Protein AF-A0A357AGR6-F1 (afdb_monomer)

Structure (mmCIF, N/CA/C/O backbone):
data_AF-A0A357AGR6-F1
#
_entry.id   AF-A0A357AGR6-F1
#
loop_
_atom_site.group_PDB
_atom_site.id
_atom_site.type_symbol
_atom_site.label_atom_id
_atom_site.label_alt_id
_atom_site.label_comp_id
_atom_site.label_asym_id
_atom_site.label_entity_id
_atom_site.label_seq_id
_atom_site.pdbx_PDB_ins_code
_atom_site.Cartn_x
_atom_site.Cartn_y
_atom_site.Cartn_z
_atom_site.occupancy
_atom_site.B_iso_or_equiv
_atom_site.auth_seq_id
_atom_site.auth_comp_id
_atom_site.auth_asym_id
_atom_site.auth_atom_id
_atom_site.pdbx_PDB_model_num
ATOM 1 N N . MET A 1 1 ? 19.446 -3.577 7.543 1.00 42.88 1 MET A N 1
ATOM 2 C CA . MET A 1 1 ? 18.426 -4.637 7.419 1.00 42.88 1 MET A CA 1
ATOM 3 C C . MET A 1 1 ? 18.633 -5.319 6.084 1.00 42.88 1 MET A C 1
ATOM 5 O O . MET A 1 1 ? 18.331 -4.727 5.060 1.00 42.88 1 MET A O 1
ATOM 9 N N . ASP A 1 2 ? 19.200 -6.519 6.107 1.00 47.09 2 ASP A N 1
ATOM 10 C CA . ASP A 1 2 ? 19.420 -7.368 4.933 1.00 47.09 2 ASP A CA 1
ATOM 11 C C . ASP A 1 2 ? 18.270 -8.383 4.829 1.00 47.09 2 ASP A C 1
ATOM 13 O O . ASP A 1 2 ? 18.432 -9.576 5.056 1.00 47.09 2 ASP A O 1
ATOM 17 N N . VAL A 1 3 ? 17.04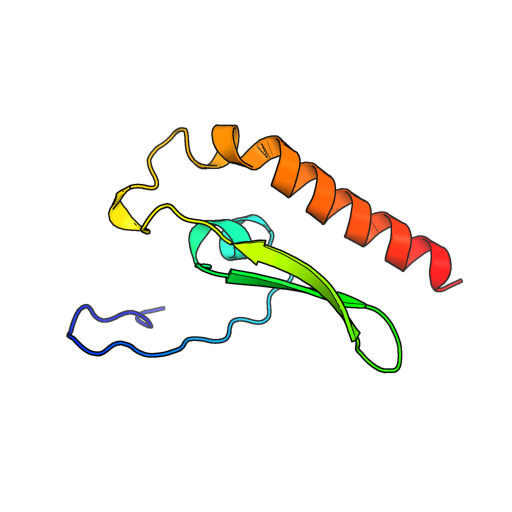2 -7.881 4.663 1.00 53.78 3 VAL A N 1
ATOM 18 C CA . VAL A 1 3 ? 15.828 -8.723 4.731 1.00 53.78 3 VAL A CA 1
ATOM 19 C C . VAL A 1 3 ? 15.378 -9.190 3.340 1.00 53.78 3 VAL A C 1
ATOM 21 O O . VAL A 1 3 ? 14.515 -10.053 3.225 1.00 53.78 3 VAL A O 1
ATOM 24 N N . MET A 1 4 ? 15.992 -8.688 2.267 1.00 54.56 4 MET A N 1
ATOM 25 C CA . MET A 1 4 ? 15.556 -8.947 0.891 1.00 54.56 4 MET A CA 1
ATOM 26 C C . MET A 1 4 ? 16.737 -9.372 0.012 1.00 54.56 4 MET A C 1
ATOM 28 O O . MET A 1 4 ? 17.046 -8.751 -1.005 1.00 54.56 4 MET A O 1
ATOM 32 N N . ALA A 1 5 ? 17.419 -10.447 0.415 1.00 51.44 5 ALA A N 1
ATOM 33 C CA . ALA A 1 5 ? 18.397 -11.110 -0.435 1.00 51.44 5 ALA A CA 1
ATOM 34 C C . ALA A 1 5 ? 17.719 -11.584 -1.735 1.00 51.44 5 ALA A C 1
ATOM 36 O O . ALA A 1 5 ? 16.760 -12.362 -1.727 1.00 51.44 5 ALA A O 1
ATOM 37 N N . ARG A 1 6 ? 18.234 -11.083 -2.861 1.00 55.41 6 ARG A N 1
ATOM 38 C CA . ARG A 1 6 ? 17.795 -11.353 -4.235 1.00 55.41 6 ARG A CA 1
ATOM 39 C C . ARG A 1 6 ? 18.048 -12.812 -4.643 1.00 55.41 6 ARG A C 1
ATOM 41 O O . ARG A 1 6 ? 18.961 -13.052 -5.414 1.00 55.41 6 ARG A O 1
ATOM 48 N N . HIS A 1 7 ? 17.243 -13.780 -4.197 1.00 47.72 7 HIS A N 1
ATOM 49 C CA . HIS A 1 7 ? 17.166 -15.106 -4.839 1.00 47.72 7 HIS A CA 1
ATOM 50 C C . HIS A 1 7 ? 15.762 -15.747 -4.720 1.00 47.72 7 HIS A C 1
ATOM 52 O O . HIS A 1 7 ? 15.332 -16.182 -3.656 1.00 47.72 7 HIS A O 1
ATOM 58 N N . SER A 1 8 ? 15.058 -15.761 -5.859 1.00 58.75 8 SER A N 1
ATOM 59 C CA . SER A 1 8 ? 14.019 -16.705 -6.323 1.00 58.75 8 SER A CA 1
ATOM 60 C C . SER A 1 8 ? 13.157 -17.485 -5.303 1.00 58.75 8 SER A C 1
ATOM 62 O O . SER A 1 8 ? 13.427 -18.636 -4.962 1.00 58.75 8 SER A O 1
ATOM 64 N N . ARG A 1 9 ? 11.983 -16.931 -4.974 1.00 51.25 9 ARG A N 1
ATOM 65 C CA . ARG A 1 9 ? 10.683 -17.639 -4.899 1.00 51.25 9 ARG A CA 1
ATOM 66 C C . ARG A 1 9 ? 9.593 -16.593 -4.679 1.00 51.25 9 ARG A C 1
ATOM 68 O O . ARG A 1 9 ? 9.824 -15.665 -3.914 1.00 51.25 9 ARG A O 1
ATOM 75 N N . ALA A 1 10 ? 8.429 -16.744 -5.312 1.00 68.00 10 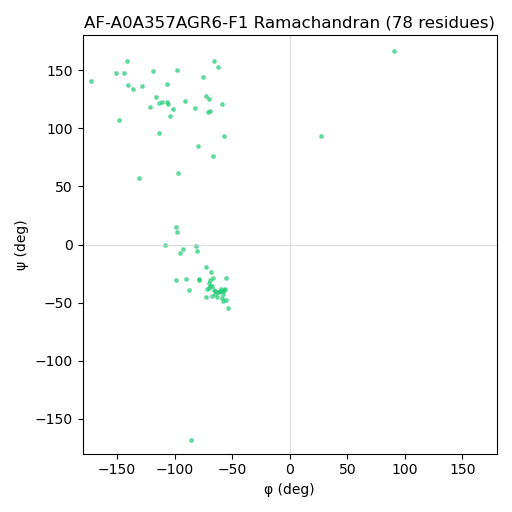ALA A N 1
ATOM 76 C CA . ALA A 1 10 ? 7.239 -15.959 -4.986 1.00 68.00 10 ALA A CA 1
ATOM 77 C C . ALA A 1 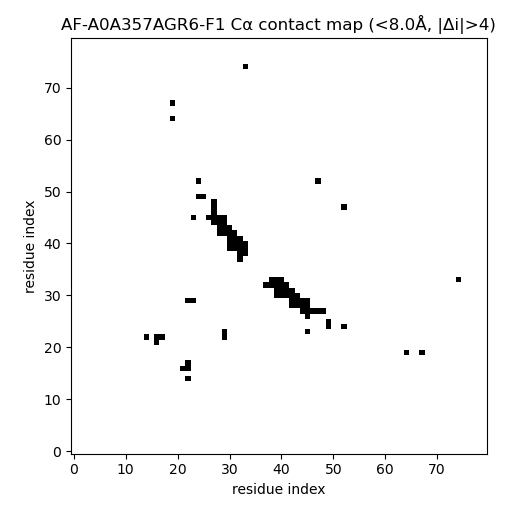10 ? 6.904 -16.169 -3.497 1.00 68.00 10 ALA A C 1
ATOM 79 O O . ALA A 1 10 ? 6.311 -17.177 -3.115 1.00 68.00 10 ALA A O 1
ATOM 80 N N . ARG A 1 11 ? 7.405 -15.278 -2.642 1.00 77.69 11 ARG A N 1
ATOM 81 C CA . ARG A 1 11 ? 7.218 -15.300 -1.194 1.00 77.69 11 ARG A CA 1
ATOM 82 C C . ARG A 1 11 ? 6.247 -14.188 -0.857 1.00 77.69 11 ARG A C 1
ATOM 84 O O . ARG A 1 11 ? 6.507 -13.034 -1.175 1.00 77.69 11 ARG A O 1
ATOM 91 N N . LEU A 1 12 ? 5.147 -14.552 -0.210 1.00 86.62 12 LEU A N 1
ATOM 92 C CA . LEU A 1 12 ? 4.240 -13.576 0.368 1.00 86.62 12 LEU A CA 1
ATOM 93 C C . LEU A 1 12 ? 4.926 -12.931 1.575 1.00 86.62 12 LEU A C 1
ATOM 95 O O . LEU A 1 12 ? 5.360 -13.633 2.490 1.00 86.62 12 LEU A O 1
ATOM 99 N N . VAL A 1 13 ? 5.004 -11.605 1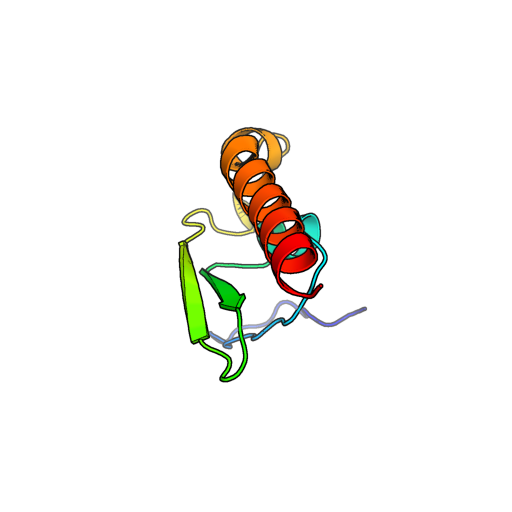.574 1.00 88.88 13 VAL A N 1
ATOM 100 C CA . VAL A 1 13 ? 5.486 -10.809 2.702 1.00 88.88 13 VAL A CA 1
ATOM 101 C C . VAL A 1 13 ? 4.309 -10.001 3.224 1.00 88.88 13 VAL A C 1
ATOM 103 O O . VAL A 1 13 ? 3.703 -9.236 2.479 1.00 88.88 13 VAL A O 1
ATOM 106 N N . LEU A 1 14 ? 3.984 -10.180 4.503 1.00 92.12 14 LEU A N 1
ATOM 107 C CA . LEU A 1 14 ? 3.012 -9.341 5.192 1.00 92.12 14 LEU A CA 1
ATOM 108 C C . LEU A 1 14 ? 3.767 -8.327 6.049 1.00 92.12 14 LEU A C 1
ATOM 110 O O . LEU A 1 14 ? 4.465 -8.709 6.989 1.00 92.12 14 LEU A O 1
ATOM 114 N N . LEU A 1 15 ? 3.612 -7.046 5.728 1.00 91.56 15 LEU A N 1
ATOM 115 C CA . LEU A 1 15 ? 4.182 -5.940 6.488 1.00 91.56 15 LEU A CA 1
ATOM 116 C C . LEU A 1 15 ? 3.059 -5.159 7.169 1.00 91.56 15 LEU A C 1
ATOM 118 O O . LEU A 1 15 ? 2.159 -4.648 6.506 1.00 91.56 15 LEU A O 1
ATOM 122 N N . VAL A 1 16 ? 3.129 -5.048 8.494 1.00 92.25 16 VAL A N 1
ATOM 123 C CA . VAL A 1 16 ? 2.254 -4.168 9.275 1.00 92.25 16 VAL A CA 1
ATOM 124 C C . VAL A 1 16 ? 3.077 -2.959 9.683 1.00 92.25 16 VAL A C 1
ATOM 126 O O . VAL A 1 16 ? 3.990 -3.074 10.496 1.00 92.25 16 VAL A O 1
ATOM 129 N N . THR A 1 17 ? 2.768 -1.806 9.104 1.00 91.12 17 THR A N 1
ATOM 130 C CA . THR A 1 17 ? 3.491 -0.562 9.368 1.00 91.12 17 THR A CA 1
ATOM 131 C C . THR A 1 17 ? 2.526 0.620 9.427 1.00 91.12 17 THR A C 1
ATOM 133 O O . THR A 1 17 ? 1.405 0.578 8.915 1.00 91.12 17 THR A O 1
ATOM 136 N N . HIS A 1 18 ? 2.967 1.682 10.095 1.00 88.00 18 HIS A N 1
ATOM 137 C CA . HIS A 1 18 ? 2.300 2.983 10.108 1.00 88.00 18 HIS A CA 1
ATOM 138 C C . HIS A 1 18 ? 3.075 4.033 9.298 1.00 88.00 18 HIS A C 1
ATOM 140 O O . HIS A 1 18 ? 2.631 5.185 9.218 1.00 88.00 18 HIS A O 1
ATOM 146 N N . ASP A 1 19 ? 4.220 3.659 8.714 1.00 90.12 19 ASP A N 1
ATOM 147 C CA . ASP A 1 19 ? 4.980 4.517 7.814 1.00 90.12 19 ASP A CA 1
ATOM 148 C C . ASP A 1 19 ? 4.387 4.450 6.404 1.00 90.12 19 ASP A C 1
ATOM 150 O O . ASP A 1 19 ? 4.349 3.404 5.757 1.00 90.12 19 ASP A O 1
ATOM 154 N N . LEU A 1 20 ? 3.896 5.592 5.927 1.00 89.00 20 LEU A N 1
ATOM 155 C CA . LEU A 1 20 ? 3.219 5.689 4.637 1.00 89.00 20 LEU A CA 1
ATOM 156 C C . LEU A 1 20 ? 4.162 5.513 3.447 1.00 89.00 20 LEU A C 1
ATOM 158 O O . LEU A 1 20 ? 3.725 5.008 2.416 1.00 89.00 20 LEU A O 1
ATOM 162 N N . GLN A 1 21 ? 5.414 5.954 3.570 1.00 88.81 21 GLN A N 1
ATOM 163 C CA . GLN A 1 21 ? 6.388 5.842 2.488 1.00 88.81 21 GLN A CA 1
ATOM 164 C C . GLN A 1 21 ? 6.817 4.389 2.331 1.00 88.81 21 GLN A C 1
ATOM 166 O O . GLN A 1 21 ? 6.793 3.861 1.224 1.00 88.81 21 GLN A O 1
ATOM 171 N N . GLU A 1 22 ? 7.112 3.721 3.446 1.00 87.62 22 GLU A N 1
ATOM 172 C CA . GLU A 1 22 ? 7.429 2.292 3.471 1.00 87.62 22 GLU A CA 1
ATOM 173 C C . GLU A 1 22 ? 6.274 1.459 2.902 1.00 87.62 22 GLU A C 1
ATOM 175 O O . GLU A 1 22 ? 6.480 0.612 2.033 1.00 87.62 22 GLU A O 1
ATOM 180 N N . THR A 1 23 ? 5.051 1.767 3.342 1.00 90.06 23 THR A N 1
ATOM 181 C CA . THR A 1 23 ? 3.813 1.145 2.863 1.00 90.06 23 THR A CA 1
ATOM 182 C C . THR A 1 23 ? 3.711 1.228 1.342 1.00 90.06 23 THR A C 1
ATOM 184 O O . THR A 1 23 ? 3.560 0.212 0.672 1.00 90.06 23 THR A O 1
ATOM 187 N N . LEU A 1 24 ? 3.826 2.435 0.786 1.00 89.81 24 LEU A N 1
ATOM 188 C CA . LEU A 1 24 ? 3.659 2.664 -0.645 1.00 89.81 24 LEU A CA 1
ATOM 189 C C . LEU A 1 24 ? 4.818 2.076 -1.466 1.00 89.81 24 LEU A C 1
ATOM 191 O O . LEU A 1 24 ? 4.603 1.555 -2.555 1.00 89.81 24 LEU A O 1
ATOM 195 N N . TYR A 1 25 ? 6.047 2.143 -0.954 1.00 89.56 25 TYR A N 1
ATOM 196 C CA . TYR A 1 25 ? 7.233 1.711 -1.687 1.00 89.56 25 TYR A CA 1
ATOM 197 C C . TYR A 1 25 ? 7.441 0.198 -1.700 1.00 89.56 25 TYR A C 1
ATOM 199 O O . TYR A 1 25 ? 8.002 -0.314 -2.667 1.00 89.56 25 TYR A O 1
ATOM 207 N N . LEU A 1 26 ? 7.000 -0.529 -0.672 1.00 88.81 26 LEU A N 1
ATOM 208 C CA . LEU A 1 26 ? 7.222 -1.976 -0.581 1.00 88.81 26 LEU A CA 1
ATOM 209 C C . LEU A 1 26 ? 6.025 -2.807 -1.023 1.00 88.81 26 LEU A C 1
ATOM 211 O O . LEU A 1 26 ? 6.217 -3.918 -1.511 1.00 88.81 26 LEU A O 1
ATOM 215 N N . ALA A 1 27 ? 4.808 -2.299 -0.844 1.00 90.88 27 ALA A N 1
ATOM 216 C CA . ALA A 1 27 ? 3.620 -3.099 -1.075 1.00 90.88 27 ALA A CA 1
ATOM 217 C C . ALA A 1 27 ? 3.322 -3.288 -2.564 1.00 90.88 27 ALA A C 1
ATOM 219 O O . ALA A 1 27 ? 3.474 -2.367 -3.369 1.00 90.88 27 ALA A O 1
ATOM 220 N N . ASP A 1 28 ? 2.826 -4.473 -2.893 1.00 91.44 28 ASP A N 1
ATOM 221 C CA . ASP A 1 28 ? 2.027 -4.715 -4.097 1.00 91.44 28 ASP A CA 1
ATOM 222 C C . ASP A 1 28 ? 0.532 -4.514 -3.781 1.00 91.44 28 ASP A C 1
ATOM 224 O O . ASP A 1 28 ? -0.248 -4.075 -4.621 1.00 91.44 28 ASP A O 1
ATOM 228 N N . GLU A 1 29 ? 0.142 -4.779 -2.527 1.00 92.69 29 GLU A N 1
ATOM 229 C CA . GLU A 1 29 ? -1.231 -4.706 -2.030 1.00 92.69 29 GLU A CA 1
ATOM 230 C C . GLU A 1 29 ? -1.291 -4.007 -0.665 1.00 92.69 29 GLU A C 1
ATOM 232 O O . GLU A 1 29 ? -0.534 -4.324 0.255 1.00 92.69 29 GLU A O 1
ATOM 237 N N . LEU A 1 30 ? -2.230 -3.074 -0.516 1.00 93.44 30 LEU A N 1
ATOM 238 C CA . LEU A 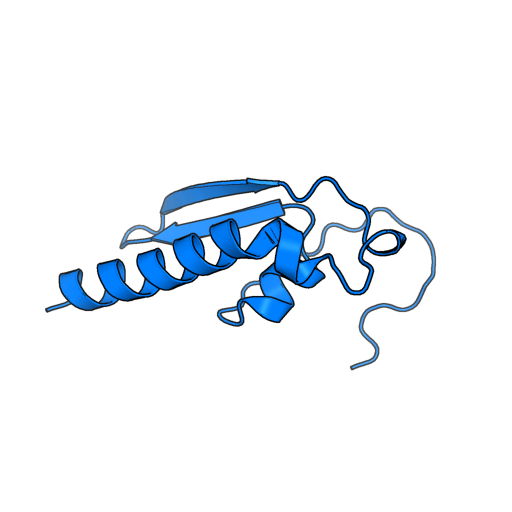1 30 ? -2.434 -2.252 0.673 1.00 93.44 30 LEU A CA 1
ATOM 239 C C . LEU A 1 30 ? -3.784 -2.528 1.315 1.00 93.44 30 LEU A C 1
ATOM 241 O O . LEU A 1 30 ? -4.823 -2.377 0.676 1.00 93.44 30 LEU A O 1
ATOM 245 N N . TYR A 1 31 ? -3.770 -2.831 2.612 1.00 92.69 31 TYR A N 1
ATOM 246 C CA . TYR A 1 31 ? -4.970 -3.063 3.412 1.00 92.69 31 TYR A CA 1
ATOM 247 C C . TYR A 1 31 ? -5.020 -2.081 4.581 1.00 92.69 31 TYR A C 1
ATOM 249 O O . TYR A 1 31 ? -4.154 -2.090 5.454 1.00 92.69 31 TYR A O 1
ATOM 257 N N . ILE A 1 32 ? -6.053 -1.238 4.616 1.00 91.06 32 ILE A N 1
ATOM 258 C CA . ILE A 1 32 ? -6.325 -0.355 5.755 1.00 91.06 32 ILE A CA 1
ATOM 259 C C . ILE A 1 32 ? -7.242 -1.094 6.715 1.00 91.06 32 ILE A C 1
ATOM 261 O O . ILE A 1 32 ? -8.342 -1.499 6.334 1.00 91.06 32 ILE A O 1
ATOM 265 N N . LEU A 1 33 ? -6.806 -1.220 7.962 1.00 90.38 33 LEU A N 1
ATOM 266 C CA . LEU A 1 33 ? -7.555 -1.877 9.026 1.00 90.38 33 LEU A CA 1
ATOM 267 C C . LEU A 1 33 ? -8.106 -0.830 10.006 1.00 90.38 33 LEU A C 1
ATOM 269 O O . LEU A 1 33 ? -7.408 0.125 10.349 1.00 90.38 33 LEU A O 1
ATOM 273 N N . GLU A 1 34 ? -9.353 -0.989 10.455 1.00 88.25 34 GLU A N 1
ATOM 274 C CA . GLU A 1 34 ? -10.004 -0.069 11.401 1.00 88.25 34 GLU A CA 1
ATOM 275 C C . GLU A 1 34 ? -10.915 -0.821 12.384 1.00 88.25 34 GLU A C 1
ATOM 277 O O . GLU A 1 34 ? -11.561 -1.801 12.015 1.00 88.25 34 GLU A O 1
ATOM 282 N N . GLY A 1 35 ? -11.006 -0.295 13.611 1.00 83.75 35 GLY A N 1
ATOM 283 C CA . GLY A 1 35 ? -12.019 -0.653 14.605 1.00 83.75 35 GLY A CA 1
ATOM 284 C C . GLY A 1 35 ? -11.656 -1.806 15.553 1.00 83.75 35 GLY A C 1
ATOM 285 O O . GLY A 1 35 ? -10.685 -2.532 15.333 1.00 83.75 35 GLY A O 1
ATOM 286 N N . PRO A 1 36 ? -12.448 -1.961 16.629 1.00 82.62 36 PRO A N 1
ATOM 287 C CA . PRO A 1 36 ? -12.684 -3.229 17.311 1.00 82.62 36 PRO A CA 1
ATOM 288 C C . PRO A 1 36 ? -14.102 -3.775 16.976 1.00 82.62 36 PRO A C 1
ATOM 290 O O . PRO A 1 36 ? -15.085 -3.098 17.280 1.00 82.62 36 PRO A O 1
ATOM 293 N N . PRO A 1 37 ? -14.259 -4.985 16.393 1.00 88.19 37 PRO A N 1
ATOM 294 C CA . PRO A 1 37 ? -13.199 -5.861 15.900 1.00 88.19 37 PRO A CA 1
ATOM 295 C C . PRO A 1 37 ? -12.461 -5.239 14.708 1.00 88.19 37 PRO A C 1
ATOM 297 O O . PRO A 1 37 ? -12.983 -4.356 14.031 1.00 88.19 37 PRO A O 1
ATOM 300 N N . LEU A 1 38 ? -11.235 -5.708 14.472 1.00 88.94 38 LEU A N 1
ATOM 301 C CA . LEU A 1 38 ? -10.397 -5.222 13.384 1.00 88.94 38 LEU A CA 1
ATOM 302 C C . LEU A 1 38 ? -10.983 -5.664 12.039 1.00 88.94 38 LEU A C 1
ATOM 304 O O . LEU A 1 38 ? -11.026 -6.858 11.740 1.00 88.94 38 LEU A O 1
ATOM 308 N N . CYS A 1 39 ? -11.421 -4.707 11.223 1.00 91.75 39 CYS A N 1
ATOM 309 C CA . CYS A 1 39 ? -11.990 -4.970 9.904 1.00 91.75 39 CYS A CA 1
ATOM 310 C C . CYS A 1 39 ? -11.166 -4.309 8.797 1.00 91.75 39 CYS A C 1
ATOM 312 O O . CYS A 1 39 ? -10.598 -3.232 8.987 1.00 91.75 39 CYS A O 1
ATOM 314 N N . ILE A 1 40 ? -11.148 -4.928 7.612 1.00 92.88 40 ILE A N 1
ATOM 315 C CA . ILE A 1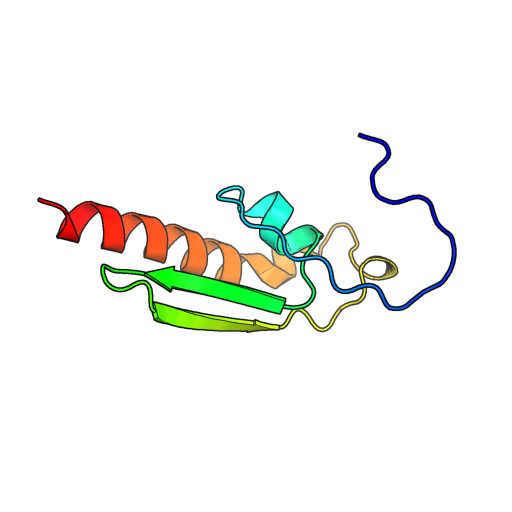 40 ? -10.593 -4.306 6.406 1.00 92.88 40 ILE A CA 1
ATOM 316 C C . ILE A 1 40 ? -11.543 -3.192 5.973 1.00 92.88 40 ILE A C 1
ATOM 318 O O . ILE A 1 40 ? -12.680 -3.437 5.577 1.00 92.88 40 ILE A O 1
ATOM 322 N N . LYS A 1 41 ? -11.064 -1.955 6.058 1.00 90.19 41 LYS A N 1
ATOM 323 C CA . LYS A 1 41 ? -11.798 -0.750 5.672 1.00 90.19 41 LYS A CA 1
ATOM 324 C C . LYS A 1 41 ? -11.615 -0.423 4.196 1.00 90.19 41 LYS A C 1
ATOM 326 O O . LYS A 1 41 ? -12.544 0.054 3.551 1.00 90.19 41 LYS A O 1
ATOM 331 N N . LYS A 1 42 ? -10.399 -0.622 3.687 1.00 90.00 42 LYS A N 1
ATOM 332 C CA . LYS A 1 42 ? -10.017 -0.286 2.313 1.00 90.00 42 LYS A CA 1
ATOM 333 C C . LYS A 1 42 ? -8.921 -1.224 1.833 1.00 90.00 42 LYS A C 1
ATOM 335 O O . LYS A 1 42 ? -8.064 -1.633 2.615 1.00 90.00 42 LYS A O 1
ATOM 340 N N . HIS A 1 43 ? -8.953 -1.498 0.538 1.00 93.19 43 HIS A N 1
ATOM 341 C CA . HIS A 1 43 ? -7.954 -2.258 -0.194 1.00 93.19 43 HIS A CA 1
ATOM 342 C C . HIS A 1 43 ? -7.522 -1.451 -1.426 1.00 93.19 43 HIS A C 1
ATOM 344 O O . HIS A 1 43 ? -8.367 -0.816 -2.059 1.00 93.19 43 HIS A O 1
ATOM 350 N N . CYS A 1 44 ? -6.219 -1.405 -1.708 1.00 91.38 44 CYS A N 1
ATOM 351 C CA . CYS A 1 44 ? -5.649 -0.768 -2.899 1.00 91.38 44 CYS A CA 1
ATOM 352 C C . CYS A 1 44 ? -4.497 -1.623 -3.432 1.00 91.38 44 CYS A C 1
ATOM 354 O O . CYS A 1 44 ? -3.654 -2.034 -2.640 1.00 91.38 44 CYS A O 1
ATOM 356 N N . SER A 1 45 ? -4.408 -1.805 -4.746 1.00 92.62 45 SER A N 1
ATOM 357 C CA . SER A 1 45 ? -3.246 -2.420 -5.391 1.00 92.62 45 SER A CA 1
ATOM 358 C C . SER A 1 45 ? -2.292 -1.359 -5.945 1.00 92.62 45 SER A C 1
ATOM 360 O O . SER A 1 45 ? -2.714 -0.259 -6.318 1.00 92.62 45 SER A O 1
ATOM 362 N N . ILE A 1 46 ? -1.001 -1.687 -5.992 1.00 90.81 46 ILE A N 1
ATOM 363 C CA . ILE A 1 46 ? 0.047 -0.892 -6.640 1.00 90.81 46 ILE A CA 1
ATOM 364 C C . ILE A 1 46 ? 0.555 -1.713 -7.831 1.00 90.81 46 ILE A C 1
ATOM 366 O O . ILE A 1 46 ? 1.368 -2.617 -7.638 1.00 90.81 46 ILE A O 1
ATOM 370 N N . PRO A 1 47 ? 0.048 -1.464 -9.051 1.00 86.19 47 PRO A N 1
ATOM 371 C CA . PRO A 1 47 ? 0.325 -2.314 -10.207 1.00 86.19 47 PRO A CA 1
ATOM 372 C C . PRO A 1 47 ? 1.781 -2.265 -10.688 1.00 86.19 47 PRO A C 1
ATOM 374 O O . PRO A 1 47 ? 2.226 -3.200 -11.347 1.00 86.19 47 PRO A O 1
ATOM 377 N N . GLU A 1 48 ? 2.523 -1.196 -10.395 1.00 86.44 48 GLU A N 1
ATOM 378 C CA . GLU A 1 48 ? 3.927 -1.068 -10.776 1.00 86.44 48 GLU A CA 1
ATOM 379 C C . GLU A 1 48 ? 4.804 -1.979 -9.932 1.00 86.44 48 GLU A C 1
ATOM 381 O O . GLU A 1 48 ? 4.836 -1.906 -8.693 1.00 86.44 48 GLU A O 1
ATOM 386 N N . SER A 1 49 ? 5.610 -2.775 -10.625 1.00 85.94 49 SER A N 1
ATOM 387 C CA . SER A 1 49 ? 6.649 -3.562 -9.983 1.00 85.94 49 SER A CA 1
ATOM 388 C C . SER A 1 49 ? 7.661 -2.643 -9.300 1.00 85.94 49 SER A C 1
ATOM 390 O O . SER A 1 49 ? 7.888 -1.511 -9.727 1.00 85.94 49 SER A O 1
ATOM 392 N N . GLN A 1 50 ? 8.327 -3.131 -8.252 1.00 82.44 50 GLN A N 1
ATOM 393 C CA . GLN A 1 50 ? 9.328 -2.336 -7.527 1.00 82.44 50 GLN A CA 1
ATOM 394 C C . GLN A 1 50 ? 10.444 -1.780 -8.431 1.00 82.44 50 GLN A C 1
ATOM 396 O O . GLN A 1 50 ? 10.969 -0.707 -8.157 1.00 82.44 50 GLN A O 1
ATOM 401 N N . ASN A 1 51 ? 10.773 -2.466 -9.531 1.00 84.62 51 ASN A N 1
ATOM 402 C CA . ASN A 1 51 ? 11.798 -2.022 -10.481 1.00 84.62 51 ASN A CA 1
ATOM 403 C C . ASN A 1 51 ? 11.354 -0.831 -11.351 1.00 84.62 51 ASN A C 1
ATOM 405 O O . ASN A 1 51 ? 12.201 -0.153 -11.923 1.00 84.62 51 ASN A O 1
ATOM 409 N N . GLU A 1 52 ? 10.049 -0.582 -11.464 1.00 86.50 52 GLU A N 1
ATOM 410 C CA . GLU A 1 52 ? 9.467 0.525 -12.238 1.00 86.50 52 GLU A CA 1
ATOM 411 C C . GLU A 1 52 ? 9.233 1.776 -11.372 1.00 86.50 52 GLU A C 1
ATOM 413 O O . GLU A 1 52 ? 8.826 2.824 -11.878 1.00 86.50 52 GLU A O 1
ATOM 418 N N . ARG A 1 53 ? 9.495 1.692 -10.060 1.00 88.44 53 ARG A N 1
ATOM 419 C CA . ARG A 1 53 ? 9.291 2.784 -9.097 1.00 88.44 53 ARG A CA 1
ATOM 420 C C . ARG A 1 53 ? 10.455 3.778 -9.179 1.00 88.44 53 ARG A C 1
ATOM 422 O O . ARG A 1 53 ? 11.433 3.671 -8.445 1.00 88.44 53 ARG A O 1
ATOM 429 N N . GLY A 1 54 ? 10.353 4.719 -10.117 1.00 86.31 54 GLY A N 1
ATOM 430 C CA . GLY A 1 54 ? 11.308 5.818 -10.318 1.00 86.31 54 GLY A CA 1
ATOM 431 C C . GLY A 1 54 ? 11.044 7.052 -9.444 1.00 86.31 54 GLY A C 1
ATOM 432 O O . GLY A 1 54 ? 10.225 7.021 -8.528 1.00 86.31 54 GLY A O 1
ATOM 433 N N . GLU A 1 55 ? 11.718 8.164 -9.756 1.00 85.75 55 GLU A N 1
ATOM 434 C CA . GLU A 1 55 ? 11.634 9.426 -8.993 1.00 85.75 55 GLU A CA 1
ATOM 435 C C . GLU A 1 55 ? 10.196 9.959 -8.866 1.00 85.75 55 GLU A C 1
ATOM 437 O O . GLU A 1 55 ? 9.780 10.398 -7.793 1.00 85.75 55 GLU A O 1
ATOM 442 N N . ASP A 1 56 ? 9.397 9.818 -9.924 1.00 90.75 56 ASP A N 1
ATOM 443 C CA . ASP A 1 56 ? 8.018 10.314 -9.969 1.00 90.75 56 ASP A CA 1
ATOM 444 C C . ASP A 1 56 ? 6.997 9.388 -9.290 1.00 90.75 56 ASP A C 1
ATOM 446 O O . ASP A 1 56 ? 5.807 9.714 -9.226 1.00 90.75 56 ASP A O 1
ATOM 450 N N . PHE A 1 57 ? 7.422 8.237 -8.757 1.00 91.00 57 PHE A N 1
ATOM 451 C CA . PHE A 1 57 ? 6.519 7.250 -8.157 1.00 91.00 57 PHE A CA 1
ATOM 452 C C . PHE A 1 57 ? 5.650 7.869 -7.052 1.00 91.00 57 PHE A C 1
ATOM 454 O O . PHE A 1 57 ? 4.426 7.740 -7.058 1.00 91.00 57 PHE A O 1
ATOM 461 N N . TYR A 1 58 ? 6.258 8.628 -6.140 1.00 89.50 58 TYR A N 1
ATOM 462 C CA . TYR A 1 58 ? 5.519 9.271 -5.052 1.00 89.50 58 TYR A CA 1
ATOM 463 C C . TYR A 1 58 ? 4.598 10.397 -5.526 1.00 89.50 58 TYR A C 1
ATOM 465 O O . TYR A 1 58 ? 3.550 10.615 -4.918 1.00 89.50 58 TYR A O 1
ATOM 473 N N . LEU A 1 59 ? 4.952 11.088 -6.614 1.00 90.81 59 LEU A N 1
ATOM 474 C CA . LEU A 1 59 ? 4.092 12.107 -7.219 1.00 90.81 59 LEU A CA 1
ATOM 475 C C . LEU A 1 59 ? 2.844 11.460 -7.822 1.00 90.81 59 LEU A C 1
ATOM 477 O O . LEU A 1 59 ? 1.728 11.910 -7.564 1.00 90.81 59 LEU A O 1
ATOM 481 N N . LYS A 1 60 ? 3.014 10.342 -8.537 1.00 91.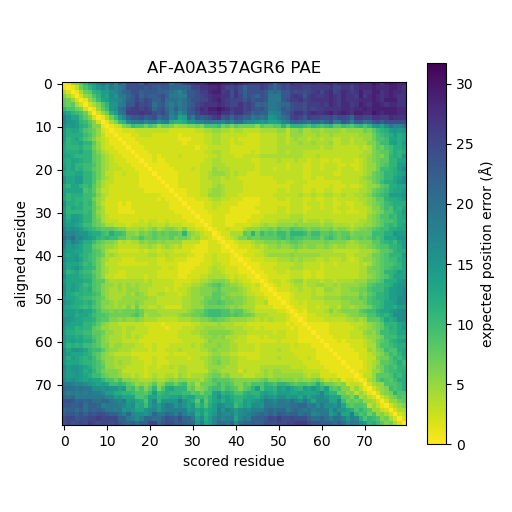38 60 LYS A N 1
ATOM 482 C CA . LYS A 1 60 ? 1.903 9.561 -9.097 1.00 91.38 60 LYS A CA 1
ATOM 483 C C . LYS A 1 60 ? 0.917 9.103 -8.019 1.00 91.38 60 LYS A C 1
ATOM 485 O O . LYS A 1 60 ? -0.295 9.154 -8.224 1.00 91.38 60 LYS A O 1
ATOM 490 N N . TYR A 1 61 ? 1.427 8.709 -6.855 1.00 90.81 61 TYR A N 1
ATOM 491 C CA . TYR A 1 61 ? 0.632 8.199 -5.736 1.00 90.81 61 TYR A CA 1
ATOM 492 C C . TYR A 1 61 ? 0.305 9.238 -4.656 1.00 90.81 61 TYR A C 1
ATOM 494 O O . TYR A 1 61 ? -0.235 8.893 -3.601 1.00 90.81 61 TYR A O 1
ATOM 502 N N . GLN A 1 62 ? 0.553 10.524 -4.908 1.00 90.94 62 GLN A N 1
ATOM 503 C CA . GLN A 1 62 ? 0.364 11.586 -3.919 1.00 90.94 62 GLN A CA 1
ATOM 504 C C . GLN A 1 62 ? -1.076 11.652 -3.388 1.00 90.94 62 GLN A C 1
ATOM 506 O O . GLN A 1 62 ? -1.288 11.828 -2.187 1.00 90.94 62 GLN A O 1
ATOM 511 N N . ASN A 1 63 ? -2.073 11.460 -4.255 1.00 90.44 63 ASN A N 1
ATOM 512 C CA . ASN A 1 63 ? -3.479 11.448 -3.843 1.00 90.44 63 ASN A CA 1
ATOM 513 C C . ASN A 1 63 ? -3.785 10.274 -2.905 1.00 90.44 63 ASN A C 1
ATOM 515 O O . ASN A 1 63 ? -4.412 10.464 -1.866 1.00 90.44 63 ASN A O 1
ATOM 519 N N . LEU A 1 64 ? -3.253 9.084 -3.205 1.00 88.44 64 LEU A N 1
ATOM 520 C CA . LEU A 1 64 ? -3.381 7.923 -2.326 1.00 88.44 64 LEU A CA 1
ATOM 521 C C . LEU A 1 64 ? -2.723 8.189 -0.965 1.00 88.44 64 LEU A C 1
ATOM 523 O O . LEU A 1 64 ? -3.294 7.868 0.075 1.00 88.44 64 LEU A O 1
ATOM 527 N N . MET A 1 65 ? -1.557 8.838 -0.940 1.00 86.62 65 MET A N 1
ATOM 528 C CA . MET A 1 65 ? -0.906 9.229 0.312 1.00 86.62 65 MET A CA 1
ATOM 529 C C . MET A 1 65 ? -1.745 10.209 1.138 1.00 86.62 65 MET A C 1
ATOM 531 O O . MET A 1 65 ? -1.793 10.097 2.365 1.00 86.62 65 MET A O 1
ATOM 535 N N . ILE A 1 66 ? -2.387 11.184 0.490 1.00 88.06 66 ILE A N 1
ATOM 536 C CA . ILE A 1 66 ? -3.281 12.141 1.154 1.00 88.06 66 ILE A CA 1
ATOM 537 C C . ILE A 1 66 ? -4.481 11.403 1.752 1.00 88.06 66 ILE A C 1
ATOM 539 O O . ILE A 1 66 ? -4.793 11.607 2.928 1.00 88.06 66 ILE A O 1
ATOM 543 N N . ASP A 1 67 ? -5.091 10.492 0.998 1.00 86.06 67 ASP A N 1
ATOM 544 C CA . ASP A 1 67 ? -6.199 9.660 1.472 1.00 86.06 67 ASP A CA 1
ATOM 545 C C . ASP A 1 67 ? -5.801 8.841 2.704 1.00 86.06 67 ASP A C 1
ATOM 547 O O . ASP A 1 67 ? -6.492 8.863 3.727 1.00 86.06 67 ASP A O 1
ATOM 551 N N . LEU A 1 68 ? -4.650 8.165 2.646 1.00 83.19 68 LEU A N 1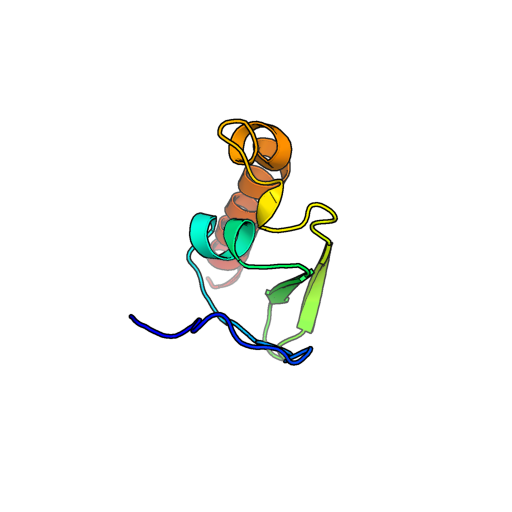
ATOM 552 C CA . LEU A 1 68 ? -4.119 7.373 3.757 1.00 83.19 68 LEU A CA 1
ATOM 553 C C . LEU A 1 68 ? -3.855 8.240 5.003 1.00 83.19 68 LEU A C 1
ATOM 555 O O . LEU A 1 68 ? -4.182 7.839 6.124 1.00 83.19 68 LEU A O 1
ATOM 559 N N . LYS A 1 69 ? -3.337 9.466 4.833 1.00 83.25 69 LYS A N 1
ATOM 560 C CA . LYS A 1 69 ? -3.163 10.433 5.938 1.00 83.25 69 LYS A CA 1
ATOM 561 C C . LYS A 1 69 ? -4.494 10.877 6.539 1.00 83.25 69 LYS A C 1
ATOM 563 O O . LYS A 1 69 ? -4.594 11.025 7.759 1.00 83.25 69 LYS A O 1
ATOM 568 N N . ASN A 1 70 ? -5.506 11.104 5.710 1.00 80.56 70 ASN A N 1
ATOM 569 C CA . ASN A 1 70 ? -6.819 11.557 6.163 1.00 80.56 70 ASN A CA 1
ATOM 570 C C . ASN A 1 70 ? -7.557 10.463 6.944 1.00 80.56 70 ASN A C 1
ATOM 572 O O . ASN A 1 70 ? -8.177 10.762 7.968 1.00 80.56 70 ASN A O 1
ATOM 576 N N . HIS A 1 71 ? -7.404 9.195 6.550 1.00 69.88 71 HIS A N 1
ATOM 577 C CA . HIS A 1 71 ? -7.910 8.058 7.324 1.00 69.88 71 HIS A CA 1
ATOM 578 C C . HIS A 1 71 ? -7.343 8.025 8.749 1.00 69.88 71 HIS A C 1
ATOM 580 O O . HIS A 1 71 ? -8.104 7.850 9.702 1.00 69.88 71 HIS A O 1
ATOM 586 N N . ARG A 1 72 ? -6.041 8.294 8.920 1.00 64.31 72 ARG A N 1
ATOM 587 C CA . ARG A 1 72 ? -5.412 8.391 10.249 1.00 64.31 72 ARG A CA 1
ATOM 588 C C . ARG A 1 72 ? -6.036 9.492 11.113 1.00 64.31 72 ARG A C 1
ATOM 590 O O . ARG A 1 72 ? -6.192 9.311 12.312 1.00 64.31 72 ARG A O 1
ATOM 597 N N . LYS A 1 73 ? -6.406 10.640 10.538 1.00 60.94 73 LYS A N 1
ATOM 598 C CA . LYS A 1 73 ? -7.019 11.738 11.309 1.00 60.94 73 LYS A CA 1
ATOM 599 C C . LYS A 1 73 ? -8.450 11.420 11.739 1.00 60.94 73 LYS A C 1
ATOM 601 O O . LYS A 1 73 ? -8.827 11.746 12.858 1.00 60.94 73 LYS A O 1
ATOM 606 N N . SER A 1 74 ? -9.232 10.767 10.878 1.00 58.69 74 SER A N 1
ATOM 607 C CA . SER A 1 74 ? -10.617 10.396 11.193 1.00 58.69 74 SER A CA 1
ATOM 608 C C . SER A 1 74 ? -10.705 9.363 12.322 1.00 58.69 74 SER A C 1
ATOM 610 O O . SER A 1 74 ? -11.560 9.500 13.200 1.00 58.69 74 SER A O 1
ATOM 612 N N . SER A 1 75 ? -9.798 8.379 12.353 1.00 56.66 75 SER A N 1
ATOM 613 C CA . SER A 1 75 ? -9.773 7.367 13.419 1.00 56.66 75 SER A CA 1
ATOM 614 C C . SER A 1 75 ? -9.388 7.950 14.783 1.00 56.66 75 SER A C 1
ATOM 616 O O . SER A 1 75 ? -9.974 7.567 15.792 1.00 56.66 75 SER A O 1
ATOM 618 N N . LEU A 1 76 ? -8.485 8.937 14.824 1.00 55.88 76 LEU A N 1
ATOM 619 C CA . LEU A 1 76 ? -8.117 9.637 16.062 1.00 55.88 76 LEU A CA 1
ATOM 620 C C . LEU A 1 76 ? -9.257 10.482 16.656 1.00 55.88 76 LEU A C 1
ATOM 622 O O . LEU A 1 76 ? -9.308 10.659 17.869 1.00 55.88 76 LEU A O 1
ATOM 626 N N . ILE A 1 77 ? -10.171 10.999 15.830 1.00 56.25 77 ILE A N 1
ATOM 627 C CA . ILE A 1 77 ? -11.294 11.830 16.301 1.00 56.25 77 ILE A CA 1
ATOM 628 C C . ILE A 1 77 ? -12.416 10.967 16.898 1.00 56.25 77 ILE A C 1
ATOM 630 O O . ILE A 1 77 ? -13.087 11.405 17.824 1.00 56.25 77 ILE A O 1
ATOM 634 N N . LYS A 1 78 ? -12.600 9.734 16.412 1.00 52.97 78 LYS A N 1
ATOM 635 C CA . LYS A 1 78 ? -13.644 8.807 16.891 1.00 52.97 78 LYS A CA 1
ATOM 636 C C . LYS A 1 78 ? -13.294 8.056 18.181 1.00 52.97 78 LYS A C 1
ATOM 638 O O . LYS A 1 78 ? -14.132 7.317 18.680 1.00 52.97 78 LYS A O 1
ATOM 643 N N . SER A 1 79 ? -12.073 8.210 18.694 1.00 52.47 79 SER A N 1
ATOM 644 C CA . SER A 1 79 ? -11.596 7.524 19.904 1.00 52.47 79 SER A CA 1
ATOM 645 C C . SER A 1 79 ? -11.669 8.389 21.177 1.00 52.47 79 SER A C 1
ATOM 647 O O . SER A 1 79 ? -11.019 8.057 22.169 1.00 52.47 79 SER A O 1
ATOM 649 N N . LYS A 1 80 ? -12.416 9.499 21.145 1.00 44.22 80 LYS A N 1
ATOM 650 C CA . LYS A 1 80 ? -12.776 10.323 22.309 1.00 44.22 80 LYS A CA 1
ATOM 651 C C . LYS A 1 80 ? -14.253 10.151 22.621 1.00 44.22 80 LYS A C 1
ATOM 653 O O . LYS A 1 80 ? -14.571 10.166 23.826 1.00 44.22 80 LYS A O 1
#

Mean predicted aligned error: 8.26 Å

pLDDT: mean 80.33, std 15.21, range [42.88, 93.44]

Solvent-accessible surface area (backbone atoms only — not comparable to full-atom values): 5421 Å² total; per-residue (Å²):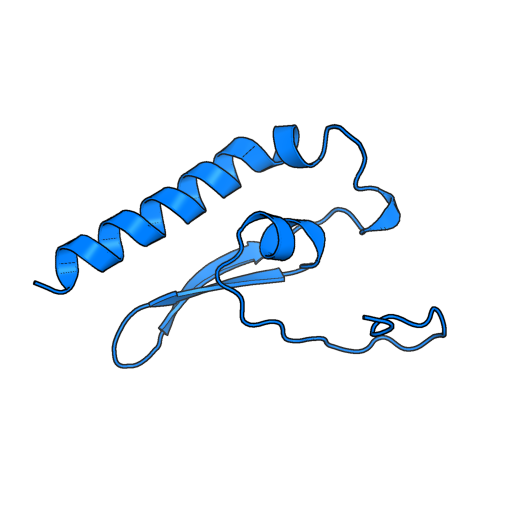 134,89,84,75,75,94,70,93,69,99,68,90,81,88,82,90,77,90,52,66,66,60,48,64,66,70,41,54,64,46,76,43,71,47,68,90,74,77,36,82,75,46,78,49,76,43,89,69,53,73,90,68,60,52,90,58,45,61,66,76,41,42,66,60,53,50,52,57,53,49,53,57,55,55,56,64,65,74,76,115

Foldseek 3Di:
DPPDDPDDDPDDDDDDDPDLVCQQLPDQKDFDWDDVVTDGPDIDGDPDDNVRCDPCNCVVCVVVSVVSVVVVVVRVVVVD

Sequence (80 aa):
MDVMARHSRARLVLLVTHDLQETLYLADELYILEGPPLCIKKHCSIPESQNERGEDFYLKYQNLMIDLKNHRKSSLIKSK

Secondary structure (DSSP, 8-state):
-----------------S-HHHHHHH-SEEEEEETTTTEEEEEEE--S-GGG--TTHHHHTHHHHHHHHHHHHHHHHTT-

Radius of gyration: 14.57 Å; Cα contacts (8 Å, |Δi|>4): 45; chains: 1; bounding box: 33×30×34 Å